Protein AF-A0A662HGK8-F1 (afdb_monomer_lite)

Secondary structure (DSSP, 8-state):
----PPPEEEEEEEESSS-----GGGPPTTEEEEEEETTTTEEEEEEEEETTEEEEEEEEPPTTS--

Radius of gyration: 13.08 Å; chains: 1; bounding box: 32×20×40 Å

Sequence (67 aa):
MPAQMTLQLVESLKALGSEAHYNLAKLREGECVSILFQGSRVAVLLCRVEMNTFLIAAKPIPPHMKL

pLDDT: mean 88.12, std 11.5, range [40.28, 96.69]

Structure (mmCIF, N/CA/C/O backbone):
data_AF-A0A662HGK8-F1
#
_entry.id   AF-A0A662HGK8-F1
#
loop_
_atom_site.group_PDB
_atom_site.id
_atom_site.type_symbol
_atom_site.label_atom_id
_atom_site.label_alt_id
_atom_site.label_comp_id
_atom_site.label_asym_id
_atom_site.label_entity_id
_atom_site.label_seq_id
_atom_site.pdbx_PDB_ins_code
_atom_site.Cartn_x
_atom_site.Cartn_y
_atom_site.Cartn_z
_atom_site.occupancy
_atom_site.B_iso_or_equiv
_atom_site.auth_seq_id
_atom_site.auth_comp_id
_atom_site.auth_asym_id
_atom_site.auth_atom_id
_atom_site.pdbx_PDB_model_num
ATOM 1 N N . MET A 1 1 ? 7.810 10.640 -27.643 1.00 40.28 1 MET A N 1
ATOM 2 C CA . MET A 1 1 ? 6.927 10.937 -26.494 1.00 40.28 1 MET A CA 1
ATOM 3 C C . MET A 1 1 ? 7.193 9.868 -25.448 1.00 40.28 1 MET A C 1
ATOM 5 O O . MET A 1 1 ? 7.157 8.707 -25.842 1.00 40.28 1 MET A O 1
ATOM 9 N N . PRO A 1 2 ? 7.547 10.197 -24.194 1.00 45.12 2 PRO A N 1
ATOM 10 C CA . PRO A 1 2 ? 7.684 9.167 -23.170 1.00 45.12 2 PRO A CA 1
ATOM 11 C C . PRO A 1 2 ? 6.306 8.535 -22.954 1.00 45.12 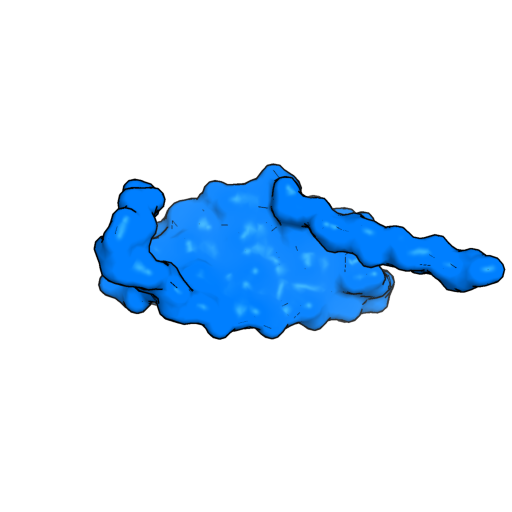2 PRO A C 1
ATOM 13 O O . PRO A 1 2 ? 5.304 9.251 -22.901 1.00 45.12 2 PRO A O 1
ATOM 16 N N . ALA A 1 3 ? 6.239 7.206 -22.908 1.00 54.34 3 ALA A N 1
ATOM 17 C CA . ALA A 1 3 ? 5.003 6.509 -22.588 1.00 54.34 3 ALA A CA 1
ATOM 18 C C . ALA A 1 3 ? 4.548 6.973 -21.197 1.00 54.34 3 ALA A C 1
ATOM 20 O O . ALA A 1 3 ? 5.289 6.829 -20.227 1.00 54.34 3 ALA A O 1
ATOM 21 N N . GLN A 1 4 ? 3.363 7.580 -21.096 1.00 59.78 4 GLN A N 1
ATOM 22 C CA . GLN A 1 4 ? 2.763 7.869 -19.797 1.00 59.78 4 GLN A CA 1
ATOM 23 C C . GLN A 1 4 ? 2.433 6.531 -19.141 1.00 59.78 4 GLN A C 1
ATOM 25 O O . GLN A 1 4 ? 1.455 5.872 -19.500 1.00 59.78 4 GLN A O 1
ATOM 30 N N . MET A 1 5 ? 3.283 6.106 -18.211 1.00 67.75 5 MET A N 1
ATOM 31 C CA . MET A 1 5 ? 3.028 4.915 -17.420 1.00 67.75 5 MET A CA 1
ATOM 32 C C . MET A 1 5 ? 1.757 5.146 -16.603 1.00 67.75 5 MET A C 1
ATOM 34 O O . MET A 1 5 ? 1.681 6.063 -15.786 1.00 67.75 5 MET A O 1
ATOM 38 N N . THR A 1 6 ? 0.730 4.344 -16.874 1.00 82.88 6 THR A N 1
ATOM 39 C CA . THR A 1 6 ? -0.543 4.427 -16.159 1.00 82.88 6 THR A CA 1
ATOM 40 C C . THR A 1 6 ? -0.468 3.515 -14.944 1.00 82.88 6 THR A C 1
ATOM 42 O O . THR A 1 6 ? -0.252 2.315 -15.090 1.00 82.88 6 THR A O 1
ATOM 45 N N . LEU A 1 7 ? -0.630 4.088 -13.751 1.00 88.88 7 LEU A N 1
ATOM 46 C CA . LEU A 1 7 ? -0.701 3.325 -12.509 1.00 88.88 7 LEU A CA 1
ATOM 47 C C . LEU A 1 7 ? -2.068 2.643 -12.382 1.00 88.88 7 LEU A C 1
ATOM 49 O O . LEU A 1 7 ? -3.103 3.304 -12.477 1.00 88.88 7 LEU A O 1
ATOM 53 N N . GLN A 1 8 ? -2.073 1.337 -12.132 1.00 93.62 8 GLN A N 1
ATOM 54 C CA . GLN A 1 8 ? -3.276 0.523 -12.009 1.00 93.62 8 GLN A CA 1
ATOM 55 C C . GLN A 1 8 ? -3.396 -0.072 -10.606 1.00 93.62 8 GLN A C 1
ATOM 57 O O . GLN A 1 8 ? -2.516 -0.796 -10.148 1.00 93.62 8 GLN A O 1
ATOM 62 N N . LEU A 1 9 ? -4.526 0.167 -9.938 1.00 93.56 9 LEU A N 1
ATOM 63 C CA . LEU A 1 9 ? -4.862 -0.528 -8.697 1.00 93.56 9 LEU A CA 1
ATOM 64 C C . LEU A 1 9 ? -5.251 -1.978 -9.008 1.00 93.56 9 LEU A C 1
ATOM 66 O O . LEU A 1 9 ? -6.280 -2.219 -9.637 1.00 93.56 9 LEU A O 1
ATOM 70 N N . VAL A 1 10 ? -4.429 -2.930 -8.571 1.00 95.44 10 VAL A N 1
ATOM 71 C CA . VAL A 1 10 ? -4.651 -4.366 -8.802 1.00 95.44 10 VAL A CA 1
ATOM 72 C C . VAL A 1 10 ? -5.282 -5.063 -7.603 1.00 95.44 10 VAL A C 1
ATOM 74 O O . VAL A 1 10 ? -5.937 -6.087 -7.768 1.00 95.44 10 VAL A O 1
ATOM 77 N N . GLU A 1 11 ? -5.115 -4.510 -6.399 1.00 92.50 11 GLU A N 1
ATOM 78 C CA . GLU A 1 11 ? -5.586 -5.146 -5.171 1.00 92.50 11 GLU A CA 1
ATOM 79 C C . GLU A 1 11 ? -5.927 -4.128 -4.064 1.00 92.50 11 GLU A C 1
ATOM 81 O O . GLU A 1 11 ? -5.290 -3.078 -3.917 1.00 92.50 11 GLU A O 1
ATOM 86 N N . SER A 1 12 ? -6.934 -4.467 -3.253 1.00 92.19 12 SER A N 1
ATOM 87 C CA . SER A 1 12 ? -7.305 -3.758 -2.024 1.00 92.19 12 SER A CA 1
ATOM 88 C C . SER A 1 12 ? -7.377 -4.734 -0.854 1.00 92.19 12 SER A C 1
ATOM 90 O O . SER A 1 12 ? -8.290 -5.553 -0.766 1.00 92.19 12 SER A O 1
ATOM 92 N N . LEU A 1 13 ? -6.426 -4.625 0.065 1.00 93.19 13 LEU A N 1
ATOM 93 C CA . LEU A 1 13 ? -6.337 -5.425 1.279 1.00 93.19 13 LEU A CA 1
ATOM 94 C C . LEU A 1 13 ? -7.037 -4.718 2.437 1.00 93.19 13 LEU A C 1
ATOM 96 O O . LEU A 1 13 ? -6.958 -3.498 2.568 1.00 93.19 13 LEU A O 1
ATOM 100 N N . LYS A 1 14 ? -7.682 -5.485 3.317 1.00 92.81 14 LYS A N 1
ATOM 101 C CA . LYS A 1 14 ? -8.222 -4.979 4.586 1.00 92.81 14 LYS A CA 1
ATOM 102 C C . LYS A 1 14 ? -7.320 -5.429 5.729 1.00 92.81 14 LYS A C 1
ATOM 104 O O . LYS A 1 14 ? -7.090 -6.623 5.898 1.00 92.81 14 LYS A O 1
ATOM 109 N N . ALA A 1 15 ? -6.830 -4.476 6.511 1.00 92.06 15 ALA A N 1
ATOM 110 C CA . ALA A 1 15 ? -6.047 -4.713 7.713 1.00 92.06 15 ALA A CA 1
ATOM 111 C C . ALA A 1 15 ? -6.908 -4.412 8.947 1.00 92.06 15 ALA A C 1
ATOM 113 O O . ALA A 1 15 ? -7.407 -3.297 9.122 1.00 92.06 15 ALA A O 1
ATOM 114 N N . LEU A 1 16 ? -7.104 -5.433 9.787 1.00 83.50 16 LEU A N 1
ATOM 115 C CA . LEU A 1 16 ? -7.872 -5.320 11.033 1.00 83.50 16 LEU A CA 1
ATOM 116 C C . LEU A 1 16 ? -7.045 -4.697 12.169 1.00 83.50 16 LEU A C 1
ATOM 118 O O . LEU A 1 16 ? -7.606 -4.042 13.042 1.00 83.50 16 LEU A O 1
ATOM 122 N N . GLY A 1 17 ? -5.724 -4.901 12.153 1.00 85.31 17 GLY A N 1
ATOM 123 C CA . GLY A 1 17 ? -4.786 -4.333 13.123 1.00 85.31 17 GLY A CA 1
ATOM 124 C C . GLY A 1 17 ? -4.222 -2.975 12.699 1.00 85.31 17 GLY A C 1
ATOM 125 O O . GLY A 1 17 ? -4.705 -2.348 11.760 1.00 85.31 17 GLY A O 1
ATOM 126 N N . SER A 1 18 ? -3.169 -2.532 13.389 1.00 86.56 18 SER A N 1
ATOM 127 C CA . SER A 1 18 ? -2.385 -1.333 13.050 1.00 86.56 18 SER A CA 1
ATOM 128 C C . SER A 1 18 ? -1.307 -1.584 11.994 1.00 86.56 18 SER A C 1
ATOM 130 O O . SER A 1 18 ? -0.684 -0.637 11.522 1.00 86.56 18 SER A O 1
ATOM 132 N N . GLU A 1 19 ? -1.081 -2.847 11.630 1.00 90.69 19 GLU A N 1
ATOM 133 C CA . GLU A 1 19 ? -0.005 -3.284 10.743 1.0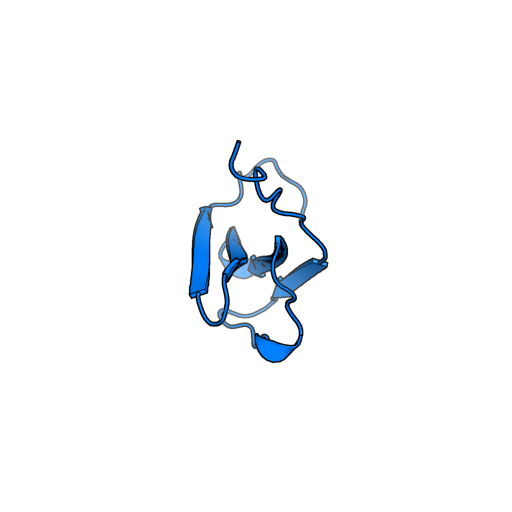0 90.69 19 GLU A CA 1
ATOM 134 C C . GLU A 1 19 ? -0.534 -4.212 9.645 1.00 90.69 19 GLU A C 1
ATOM 136 O O . GLU A 1 19 ? -1.543 -4.902 9.808 1.00 90.69 19 GLU A O 1
ATOM 141 N N . ALA A 1 20 ? 0.152 -4.202 8.505 1.00 91.56 20 ALA A N 1
ATOM 142 C CA . ALA A 1 20 ? -0.125 -5.068 7.371 1.00 91.56 20 ALA A CA 1
ATOM 143 C C . ALA A 1 20 ? 1.190 -5.445 6.697 1.00 91.56 20 ALA A C 1
ATOM 145 O O . ALA A 1 20 ? 2.053 -4.594 6.483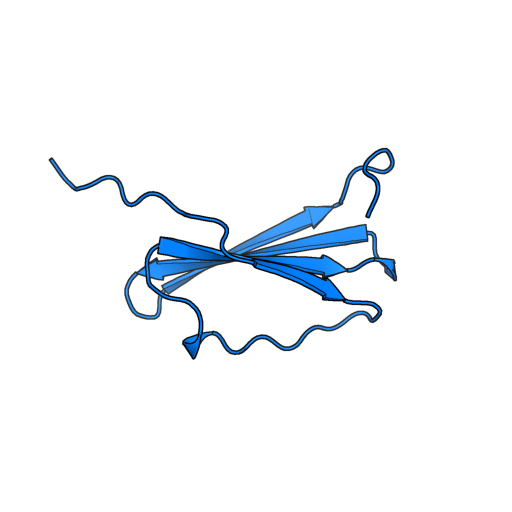 1.00 91.56 20 ALA A O 1
ATOM 146 N N . HIS A 1 21 ? 1.344 -6.721 6.357 1.00 90.94 21 HIS A N 1
ATOM 147 C CA . HIS A 1 21 ? 2.540 -7.216 5.686 1.00 90.94 21 HIS A CA 1
ATOM 148 C C . HIS A 1 21 ? 2.225 -7.420 4.208 1.00 90.94 21 HIS A C 1
ATOM 150 O O . HIS A 1 21 ? 1.326 -8.185 3.859 1.00 90.94 21 HIS A O 1
ATOM 156 N N . TYR A 1 22 ? 2.980 -6.755 3.339 1.00 91.44 22 TYR A N 1
ATOM 157 C CA . TYR A 1 22 ? 2.857 -6.914 1.897 1.00 91.44 22 TYR A CA 1
ATOM 158 C C . TYR A 1 22 ? 4.213 -7.249 1.282 1.00 91.44 22 TYR A C 1
ATOM 160 O O . TYR A 1 22 ? 5.213 -6.588 1.553 1.00 91.44 22 TYR A O 1
ATOM 168 N N . ASN A 1 23 ? 4.250 -8.281 0.439 1.00 93.06 23 ASN A N 1
ATOM 169 C CA . ASN A 1 23 ? 5.457 -8.634 -0.298 1.00 93.06 23 ASN A CA 1
ATOM 170 C C . ASN A 1 23 ? 5.548 -7.782 -1.571 1.00 93.06 23 ASN A C 1
ATOM 172 O O . ASN A 1 23 ? 4.889 -8.087 -2.564 1.00 93.06 23 ASN A O 1
ATOM 176 N N . LEU A 1 24 ? 6.406 -6.758 -1.554 1.00 91.06 24 LEU A N 1
ATOM 177 C CA . LEU A 1 24 ? 6.622 -5.842 -2.681 1.00 91.06 24 LEU A CA 1
ATOM 178 C C . LEU A 1 24 ? 7.083 -6.545 -3.969 1.00 91.06 24 LEU A C 1
ATOM 180 O O . LEU A 1 24 ? 6.857 -6.018 -5.054 1.00 91.06 24 LEU A O 1
ATOM 184 N N . ALA A 1 25 ? 7.663 -7.749 -3.880 1.00 91.75 25 ALA A N 1
ATOM 185 C CA . ALA A 1 25 ? 8.038 -8.537 -5.055 1.00 91.75 25 ALA A CA 1
ATOM 186 C C . ALA A 1 25 ? 6.827 -9.038 -5.865 1.00 91.75 25 ALA A C 1
ATOM 188 O O . ALA A 1 25 ? 6.988 -9.416 -7.023 1.00 91.75 25 ALA A O 1
ATOM 189 N N . LYS A 1 26 ? 5.620 -9.039 -5.279 1.00 90.88 26 LYS A N 1
ATOM 190 C CA . LYS A 1 26 ? 4.372 -9.370 -5.985 1.00 90.88 26 LYS A CA 1
ATOM 191 C C . LYS A 1 26 ? 3.871 -8.233 -6.879 1.00 90.88 26 LYS A C 1
ATOM 193 O O . LYS A 1 26 ? 3.070 -8.502 -7.766 1.00 90.88 26 LYS A O 1
ATOM 198 N N . LEU A 1 27 ? 4.338 -7.003 -6.654 1.00 92.31 27 LEU A N 1
ATOM 199 C CA . LEU A 1 27 ? 3.910 -5.815 -7.387 1.00 92.31 27 LEU A CA 1
ATOM 200 C C . LEU A 1 27 ? 4.764 -5.638 -8.651 1.00 92.31 27 LEU A C 1
ATOM 202 O O . LEU A 1 27 ? 5.996 -5.503 -8.573 1.00 92.31 27 LEU A O 1
ATOM 206 N N . ARG A 1 28 ? 4.125 -5.632 -9.822 1.00 93.75 28 ARG A N 1
ATOM 207 C CA . ARG A 1 28 ? 4.792 -5.327 -11.094 1.00 93.75 28 ARG A CA 1
ATOM 208 C C . ARG A 1 28 ? 4.870 -3.822 -11.306 1.00 93.75 28 ARG A C 1
ATOM 210 O O . ARG A 1 28 ? 4.181 -3.041 -10.659 1.00 93.75 28 ARG A O 1
ATOM 217 N N . GLU A 1 29 ? 5.766 -3.408 -12.190 1.00 94.00 29 GLU A N 1
ATOM 218 C CA . GLU A 1 29 ? 5.864 -2.008 -12.592 1.00 94.00 29 GLU A CA 1
ATOM 219 C C . GLU A 1 29 ? 4.531 -1.532 -13.186 1.00 94.00 29 GLU A C 1
ATOM 221 O O . GLU A 1 29 ? 3.925 -2.227 -14.000 1.00 94.00 29 GLU A O 1
ATOM 226 N N . GLY A 1 30 ? 4.048 -0.382 -12.718 1.00 93.38 30 GLY A N 1
ATOM 227 C CA . GLY A 1 30 ? 2.730 0.154 -13.053 1.00 93.38 30 GLY A CA 1
ATOM 228 C C . GLY A 1 30 ? 1.594 -0.337 -12.162 1.00 93.38 30 GLY A C 1
ATOM 229 O O . GLY A 1 30 ? 0.492 0.192 -12.261 1.00 93.38 30 GLY A O 1
ATOM 230 N N . GLU A 1 31 ? 1.827 -1.289 -11.260 1.00 95.06 31 GLU A N 1
ATOM 231 C CA . GLU A 1 31 ? 0.786 -1.806 -10.373 1.00 95.06 31 GLU A CA 1
ATOM 232 C C . GLU A 1 31 ? 0.798 -1.117 -9.007 1.00 95.06 31 GLU A C 1
ATOM 234 O O . GLU A 1 31 ? 1.840 -0.715 -8.480 1.00 95.06 31 GLU A O 1
ATOM 239 N N . CYS A 1 32 ? -0.391 -1.025 -8.418 1.00 95.62 32 CYS A N 1
ATOM 240 C CA . CYS A 1 32 ? -0.641 -0.505 -7.088 1.00 95.62 32 CYS A CA 1
ATOM 241 C C . CYS A 1 32 ? -1.462 -1.486 -6.254 1.00 95.62 32 CYS A C 1
ATOM 243 O O . CYS A 1 32 ? -2.436 -2.065 -6.734 1.00 95.62 32 CYS A O 1
ATOM 245 N N . VAL A 1 33 ? -1.148 -1.575 -4.968 1.00 96.69 33 VAL A N 1
ATOM 246 C CA . VAL A 1 33 ? -1.999 -2.182 -3.945 1.00 96.69 33 VAL A CA 1
ATOM 247 C C . VAL A 1 33 ? -2.432 -1.109 -2.956 1.00 96.69 33 VAL A C 1
ATOM 249 O O . VAL A 1 33 ? -1.672 -0.202 -2.616 1.00 96.69 33 VAL A O 1
ATOM 252 N N . SER A 1 34 ? -3.667 -1.206 -2.486 1.00 95.50 34 SER A N 1
ATOM 253 C CA . SER A 1 34 ? -4.169 -0.400 -1.376 1.00 95.50 34 SER A CA 1
ATOM 254 C C . SER A 1 34 ? -4.362 -1.275 -0.146 1.00 95.50 34 SER A C 1
ATOM 256 O O . SER A 1 34 ? -4.783 -2.421 -0.252 1.00 95.50 34 SER A O 1
ATOM 258 N N . ILE A 1 35 ? -4.054 -0.741 1.027 1.00 95.81 35 ILE A N 1
ATOM 259 C CA . ILE A 1 35 ? -4.243 -1.388 2.319 1.00 95.81 35 ILE A CA 1
ATOM 260 C C . ILE A 1 35 ? -5.132 -0.480 3.161 1.00 95.81 35 ILE A C 1
ATOM 262 O O . ILE A 1 35 ? -4.792 0.670 3.431 1.00 95.81 35 ILE A O 1
ATOM 266 N N . LEU A 1 36 ? -6.285 -0.998 3.561 1.00 94.44 36 LEU A N 1
ATOM 267 C CA . LEU A 1 36 ? -7.322 -0.300 4.308 1.00 94.44 36 LEU A CA 1
ATOM 268 C C . LEU A 1 36 ? -7.240 -0.725 5.775 1.00 94.44 36 LEU A C 1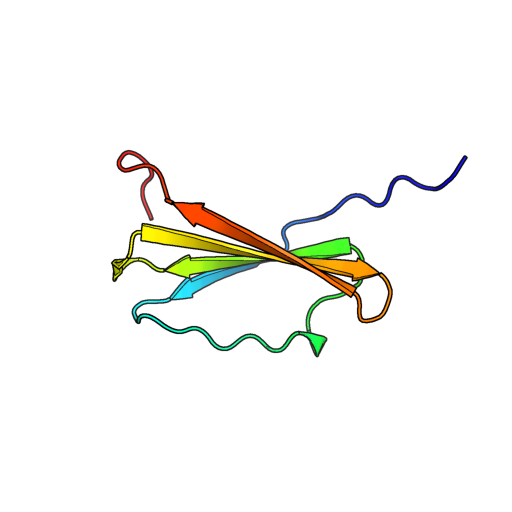
ATOM 270 O O . LEU A 1 36 ? -7.680 -1.816 6.133 1.00 94.44 36 LEU A O 1
ATOM 274 N N . PHE A 1 37 ? -6.695 0.139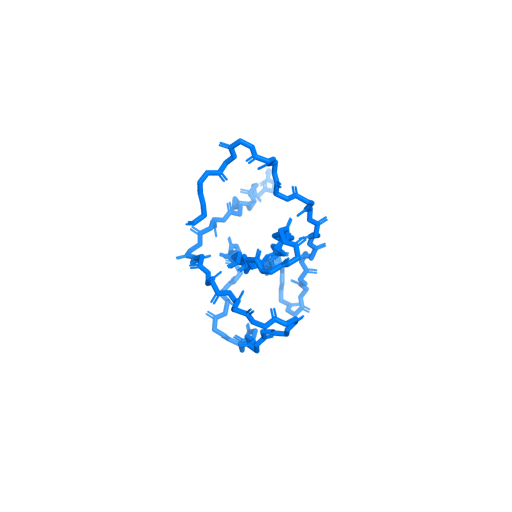 6.624 1.00 94.25 37 PHE A N 1
ATOM 275 C CA . PHE A 1 37 ? -6.649 -0.050 8.070 1.00 94.25 37 PHE A CA 1
ATOM 276 C C . PHE A 1 37 ? -7.985 0.372 8.676 1.00 94.25 37 PHE A C 1
ATOM 278 O O . PHE A 1 37 ? -8.270 1.563 8.824 1.00 94.25 37 PHE A O 1
ATOM 285 N N . GLN A 1 38 ? -8.836 -0.603 8.999 1.00 88.75 38 GLN A N 1
ATOM 286 C CA . GLN A 1 38 ? -10.217 -0.327 9.406 1.00 88.75 38 GLN A CA 1
ATOM 287 C C . GLN A 1 38 ? -10.301 0.320 10.793 1.00 88.75 38 GLN A C 1
ATOM 289 O O . GLN A 1 38 ? -11.090 1.246 10.978 1.00 88.75 38 GLN A O 1
ATOM 294 N N . GLY A 1 39 ? -9.459 -0.108 11.742 1.00 88.12 39 GLY A N 1
ATOM 295 C CA . GLY A 1 39 ? -9.453 0.433 13.105 1.00 88.12 39 GLY A CA 1
ATOM 296 C C . GLY A 1 39 ? -9.052 1.909 13.173 1.00 88.12 39 GLY A C 1
ATOM 297 O O . GLY A 1 39 ? -9.671 2.685 13.893 1.00 88.12 39 GLY A O 1
ATOM 298 N N . SER A 1 40 ? -8.056 2.317 12.381 1.00 91.06 40 SER A N 1
ATOM 299 C CA . SER A 1 40 ? -7.568 3.703 12.328 1.00 91.06 40 SER A CA 1
ATOM 300 C C . SER A 1 40 ? -8.200 4.542 11.213 1.00 91.06 40 SER A C 1
ATOM 302 O O . SER A 1 40 ? -7.935 5.739 11.129 1.00 91.06 40 SER A O 1
ATOM 304 N N . ARG A 1 41 ? -9.036 3.939 10.356 1.00 91.75 41 ARG A N 1
ATOM 305 C CA . ARG A 1 41 ? -9.606 4.558 9.146 1.00 91.75 41 ARG A CA 1
ATOM 306 C C . ARG A 1 41 ? -8.546 5.220 8.260 1.00 91.75 41 ARG A C 1
ATOM 308 O O . ARG A 1 41 ? -8.741 6.334 7.778 1.00 91.75 41 ARG A O 1
ATOM 315 N N . VAL A 1 42 ? -7.436 4.531 8.019 1.00 94.44 42 VAL A N 1
ATOM 316 C CA . VAL A 1 42 ? -6.361 4.994 7.127 1.00 94.44 42 VAL A CA 1
ATOM 317 C C . VAL A 1 42 ? -6.248 4.058 5.931 1.00 94.44 42 VAL A C 1
ATOM 319 O O . VAL A 1 42 ? -6.251 2.842 6.085 1.00 94.44 42 VAL A O 1
ATOM 322 N N . ALA A 1 43 ? -6.134 4.621 4.732 1.00 94.50 43 ALA A N 1
ATOM 323 C CA . ALA A 1 43 ? -5.773 3.888 3.529 1.00 94.50 43 ALA A CA 1
ATOM 324 C C . ALA A 1 43 ? -4.313 4.181 3.182 1.00 94.50 43 ALA A C 1
ATOM 326 O O . ALA A 1 43 ? -3.908 5.343 3.127 1.00 94.50 43 ALA A O 1
ATOM 327 N N . VAL A 1 44 ? -3.539 3.135 2.922 1.00 96.25 44 VAL A N 1
ATOM 328 C CA . VAL A 1 44 ? -2.168 3.222 2.416 1.00 96.25 44 VAL A CA 1
ATOM 329 C C . VAL A 1 44 ? -2.146 2.676 0.996 1.00 96.25 44 VAL A C 1
ATOM 331 O O . VAL A 1 44 ? -2.571 1.553 0.760 1.00 96.25 44 VAL A O 1
ATOM 334 N N . LEU A 1 45 ? -1.664 3.468 0.048 1.00 95.94 45 LEU A N 1
ATOM 335 C CA . LEU A 1 45 ? -1.441 3.092 -1.340 1.00 95.94 45 LEU A CA 1
ATOM 336 C C . LEU A 1 45 ? 0.053 2.837 -1.548 1.00 95.94 45 LEU A C 1
ATOM 338 O O . LEU A 1 45 ? 0.878 3.670 -1.175 1.00 95.94 45 LEU A O 1
ATOM 342 N N . LEU A 1 46 ? 0.3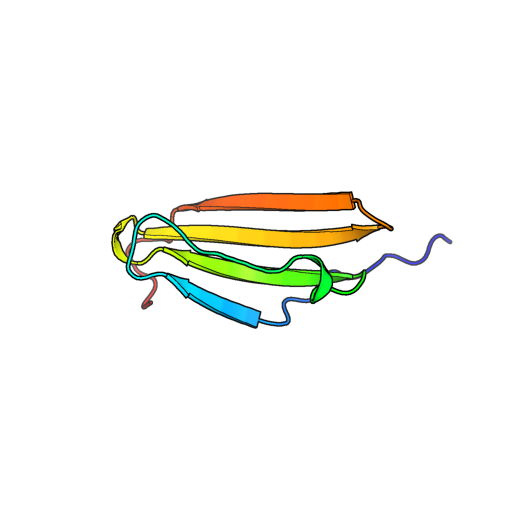79 1.701 -2.153 1.00 96.00 46 LEU A N 1
ATOM 343 C CA . LEU A 1 46 ? 1.727 1.285 -2.522 1.00 96.00 46 LEU A CA 1
ATOM 344 C C . LEU A 1 46 ? 1.728 1.004 -4.022 1.00 96.00 46 LEU A C 1
ATOM 346 O O . LEU A 1 46 ? 1.037 0.092 -4.458 1.00 96.00 46 LEU A O 1
ATOM 350 N N . CYS A 1 47 ? 2.488 1.763 -4.802 1.00 95.31 47 CYS A N 1
ATOM 351 C CA . CYS A 1 47 ? 2.607 1.589 -6.249 1.00 95.31 47 CYS A CA 1
ATOM 352 C C . CYS A 1 47 ? 4.061 1.372 -6.638 1.00 95.31 47 CYS A C 1
ATOM 354 O O . CYS A 1 47 ? 4.927 2.082 -6.136 1.00 95.31 47 CYS A O 1
ATOM 356 N N . ARG A 1 48 ? 4.348 0.463 -7.567 1.00 95.12 48 ARG A N 1
ATOM 357 C CA . ARG A 1 48 ? 5.689 0.327 -8.143 1.00 95.12 48 ARG A CA 1
ATOM 358 C C . ARG A 1 48 ? 5.751 1.161 -9.413 1.00 95.12 48 ARG A C 1
ATOM 360 O O . ARG A 1 48 ? 5.086 0.842 -10.392 1.00 95.12 48 ARG A O 1
ATOM 367 N N . VAL A 1 49 ? 6.518 2.245 -9.373 1.00 92.44 49 VAL A N 1
ATOM 368 C CA . VAL A 1 49 ? 6.600 3.210 -10.481 1.00 92.44 49 VAL A CA 1
ATOM 369 C C . VAL A 1 49 ? 7.702 2.855 -11.468 1.00 92.44 49 VAL A C 1
ATOM 371 O O . VAL A 1 49 ? 7.495 2.999 -12.657 1.00 92.44 49 VAL A O 1
ATOM 374 N N . GLU A 1 50 ? 8.837 2.357 -10.986 1.00 87.94 50 GLU A N 1
ATOM 375 C CA . GLU A 1 50 ? 9.978 1.931 -11.803 1.00 87.94 50 GLU A CA 1
ATOM 376 C C . GLU A 1 50 ? 10.734 0.829 -11.046 1.00 87.94 50 GLU A C 1
ATOM 378 O O . GLU A 1 50 ? 10.424 0.513 -9.891 1.00 87.94 50 GLU A O 1
ATOM 383 N N . MET A 1 51 ? 11.731 0.215 -11.679 1.00 84.62 51 MET A N 1
ATOM 384 C CA . MET A 1 51 ? 12.550 -0.842 -11.087 1.00 84.62 51 MET A CA 1
ATOM 385 C C . MET A 1 51 ? 13.081 -0.459 -9.686 1.00 84.62 51 MET A C 1
ATOM 387 O O . MET A 1 51 ? 13.911 0.432 -9.543 1.00 84.62 51 MET A O 1
ATOM 391 N N . ASN A 1 52 ? 12.597 -1.161 -8.651 1.00 86.12 52 ASN A N 1
ATOM 392 C CA . ASN A 1 52 ? 12.865 -0.927 -7.220 1.00 86.12 52 ASN A CA 1
ATOM 393 C C . ASN A 1 52 ? 12.406 0.428 -6.644 1.00 86.12 52 ASN A C 1
ATOM 395 O O . ASN A 1 52 ? 12.698 0.720 -5.485 1.00 86.12 52 ASN A O 1
ATOM 399 N N . THR A 1 53 ? 11.638 1.217 -7.394 1.00 92.62 53 THR A N 1
ATOM 400 C CA . THR A 1 53 ? 11.091 2.501 -6.942 1.00 92.62 53 THR A CA 1
ATOM 401 C C . THR A 1 53 ? 9.602 2.363 -6.653 1.00 92.62 53 THR A C 1
ATOM 403 O O . THR A 1 53 ? 8.822 1.915 -7.499 1.00 92.62 53 THR A O 1
ATOM 406 N N . PHE A 1 54 ? 9.191 2.792 -5.459 1.00 93.81 54 PHE A N 1
ATOM 407 C CA . PHE A 1 54 ? 7.806 2.707 -5.007 1.00 93.81 54 PHE A CA 1
ATOM 408 C C . PHE A 1 54 ? 7.264 4.081 -4.615 1.00 93.81 54 PHE A C 1
ATOM 410 O O . PHE A 1 54 ? 7.908 4.833 -3.887 1.00 93.81 54 PHE A O 1
ATOM 417 N N . LEU A 1 55 ? 6.051 4.388 -5.068 1.00 93.69 55 LEU A N 1
ATOM 418 C CA . LEU A 1 55 ? 5.248 5.492 -4.564 1.00 93.69 55 LEU A CA 1
ATOM 419 C C . LEU A 1 55 ? 4.416 4.986 -3.387 1.00 93.69 55 LEU A C 1
ATOM 421 O O . LEU A 1 55 ? 3.705 3.988 -3.501 1.00 93.69 55 LEU A O 1
ATOM 425 N N . ILE A 1 56 ? 4.497 5.699 -2.266 1.00 95.06 56 ILE A N 1
ATOM 426 C CA . ILE A 1 56 ? 3.753 5.394 -1.045 1.00 95.06 56 ILE A CA 1
ATOM 427 C C . ILE A 1 56 ? 2.921 6.616 -0.674 1.00 95.06 56 ILE A C 1
ATOM 429 O O . ILE A 1 56 ? 3.452 7.720 -0.556 1.00 95.06 56 ILE A O 1
ATOM 433 N N . ALA A 1 57 ? 1.620 6.429 -0.473 1.00 95.44 57 ALA A N 1
ATOM 434 C CA . ALA A 1 57 ? 0.730 7.492 -0.025 1.00 95.44 57 ALA A CA 1
ATOM 435 C C . ALA A 1 57 ? -0.218 6.980 1.057 1.00 95.44 57 ALA A C 1
ATOM 437 O O . ALA A 1 57 ? -0.897 5.981 0.863 1.00 95.44 57 ALA A O 1
ATOM 438 N N . ALA A 1 58 ? -0.311 7.691 2.178 1.00 95.12 58 ALA A N 1
ATOM 439 C CA . ALA A 1 58 ? -1.287 7.410 3.224 1.00 95.12 58 ALA A CA 1
ATOM 440 C C . ALA A 1 58 ? -2.326 8.533 3.275 1.00 95.12 58 ALA A C 1
ATOM 442 O O . ALA A 1 58 ? -1.972 9.717 3.264 1.00 95.12 58 ALA A O 1
ATOM 443 N N . LYS A 1 59 ? -3.610 8.173 3.310 1.00 93.75 59 LYS A N 1
ATOM 444 C CA . LYS A 1 59 ? -4.722 9.123 3.392 1.00 93.75 59 LYS A CA 1
ATOM 445 C C . LYS A 1 59 ? -5.771 8.643 4.395 1.00 93.75 59 LYS A C 1
ATOM 447 O O . LYS A 1 59 ? -6.060 7.446 4.445 1.00 93.75 59 LYS A O 1
ATOM 452 N N . PRO A 1 60 ? -6.368 9.554 5.179 1.00 93.69 60 PRO A N 1
ATOM 453 C CA . PRO A 1 60 ? -7.525 9.212 5.989 1.00 93.69 60 PRO A CA 1
ATOM 454 C C . PRO A 1 60 ? -8.693 8.812 5.083 1.00 93.69 60 PRO A C 1
ATOM 456 O O . PRO A 1 60 ? -8.921 9.413 4.032 1.00 93.69 60 PRO A O 1
ATOM 459 N N . ILE A 1 61 ? -9.439 7.798 5.505 1.00 89.44 61 ILE A N 1
ATOM 460 C CA . ILE A 1 61 ? -10.636 7.323 4.819 1.00 89.44 61 ILE A CA 1
ATOM 461 C C . ILE A 1 61 ? -11.808 8.181 5.289 1.00 89.44 61 ILE A C 1
ATOM 463 O O . ILE A 1 61 ? -12.096 8.197 6.493 1.00 89.44 61 ILE A O 1
ATOM 467 N N . PRO A 1 62 ? -12.522 8.863 4.376 1.00 87.88 62 PRO A N 1
ATOM 468 C CA . PRO A 1 62 ? -13.632 9.718 4.759 1.00 87.88 62 PRO A CA 1
ATOM 469 C C . PRO A 1 62 ? -14.685 8.967 5.593 1.00 87.88 62 PRO A C 1
ATOM 471 O O . PRO A 1 62 ? -14.980 7.802 5.306 1.00 87.88 62 PRO A O 1
ATOM 474 N N . PRO A 1 63 ? -15.288 9.613 6.610 1.00 82.06 63 PRO A N 1
ATOM 475 C CA . PRO A 1 63 ? -16.195 8.963 7.560 1.00 82.06 63 PRO A CA 1
ATOM 476 C C . PRO A 1 63 ? -17.431 8.330 6.900 1.00 82.06 63 PRO A C 1
ATOM 478 O O . PRO A 1 63 ? -17.942 7.323 7.387 1.00 82.06 63 PRO A O 1
ATOM 481 N N . HIS A 1 64 ? -17.862 8.883 5.764 1.00 82.56 64 HIS A N 1
ATOM 482 C CA . HIS A 1 64 ? -19.025 8.451 4.987 1.00 82.56 64 HIS A CA 1
ATOM 483 C C . HIS A 1 64 ? -18.757 7.266 4.043 1.00 82.56 64 HIS A C 1
ATOM 485 O O . HIS A 1 64 ? -19.698 6.719 3.472 1.00 82.56 64 HIS A O 1
ATOM 491 N N . MET A 1 65 ? -17.499 6.853 3.863 1.00 76.75 65 MET A N 1
ATOM 492 C CA . MET A 1 65 ? -17.155 5.727 2.997 1.00 76.75 65 MET A CA 1
ATOM 493 C C . MET A 1 65 ? -17.331 4.405 3.760 1.00 76.75 65 MET A C 1
ATOM 495 O O . MET A 1 65 ? -16.793 4.249 4.859 1.00 76.75 65 MET A O 1
ATOM 499 N N . LYS A 1 66 ? -18.105 3.466 3.195 1.00 72.19 66 LYS A N 1
ATOM 500 C CA . LYS A 1 66 ? -18.271 2.112 3.753 1.00 72.19 66 LYS A CA 1
ATOM 501 C C . LYS A 1 66 ? -17.025 1.279 3.439 1.00 72.19 66 LYS A C 1
ATOM 503 O O . LYS A 1 66 ? -16.602 1.246 2.285 1.00 72.19 66 LYS A O 1
ATOM 508 N N . LEU A 1 67 ? -16.456 0.646 4.469 1.00 69.69 67 LEU A N 1
ATOM 509 C CA . LEU A 1 67 ? -15.236 -0.168 4.405 1.00 69.69 67 LEU A CA 1
ATOM 510 C C . LEU A 1 67 ? -15.522 -1.663 4.377 1.00 69.69 67 LEU A C 1
ATOM 512 O O . LEU A 1 67 ? -16.484 -2.111 5.029 1.00 69.69 67 LEU A O 1
#

Foldseek 3Di:
DPPPLAAEEPEEAEDADPDDDDDCVVADASYKYWYQHPVQQKIWIWHHPDDVDIDIDIDHHDPPDDD